Protein AF-A0A4Y2AKP8-F1 (afdb_monomer)

pLDDT: mean 87.07, std 15.32, range [34.84, 97.69]

Solvent-accessible surface area (backbone atoms only — not comparable to full-atom values): 7387 Å² total; per-residue (Å²): 116,66,68,50,50,52,31,52,48,52,48,52,48,32,67,72,71,71,50,83,88,86,68,77,43,74,39,52,48,65,67,60,48,52,50,48,71,43,68,34,89,80,44,61,70,78,54,17,56,47,36,47,49,34,55,74,56,39,63,51,88,38,54,44,51,36,60,59,96,57,36,44,72,49,50,66,74,72,62,66,54,73,72,57,56,74,70,30,56,47,65,82,68,44,43,78,46,76,80,45,60,78,88,64,41,66,70,81,74,76,76,83,78,62,95,78,76,84,82,129

Structure (mmCIF, N/CA/C/O backbone):
data_AF-A0A4Y2AKP8-F1
#
_entry.id   AF-A0A4Y2AKP8-F1
#
loop_
_atom_si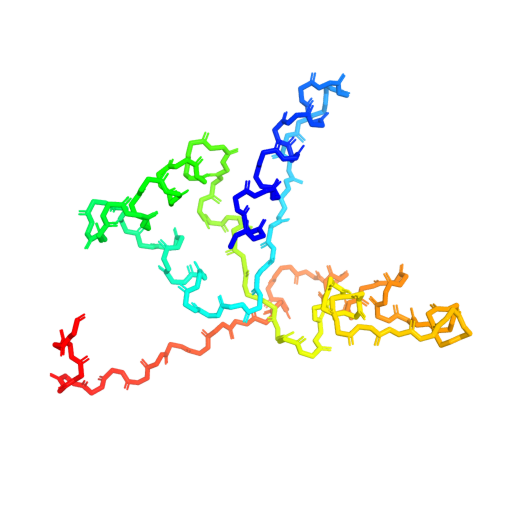te.group_PDB
_atom_site.id
_atom_site.type_symbol
_atom_site.label_atom_id
_atom_site.label_alt_id
_atom_site.label_comp_id
_atom_site.label_asym_id
_atom_site.label_entity_id
_atom_site.label_seq_id
_atom_site.pdbx_PDB_ins_code
_atom_site.Cartn_x
_atom_site.Cartn_y
_atom_site.Cartn_z
_atom_site.occupancy
_atom_site.B_iso_or_equiv
_atom_site.auth_seq_id
_atom_site.auth_comp_id
_atom_site.auth_asym_id
_atom_site.auth_atom_id
_atom_site.pdbx_PDB_model_num
ATOM 1 N N . MET A 1 1 ? -3.211 -6.914 -6.564 1.00 64.56 1 MET A N 1
ATOM 2 C CA . MET A 1 1 ? -4.453 -6.376 -7.174 1.00 64.56 1 MET A CA 1
ATOM 3 C C . MET A 1 1 ? -4.971 -5.157 -6.407 1.00 64.56 1 MET A C 1
ATOM 5 O O . MET A 1 1 ? -5.307 -4.178 -7.059 1.00 64.56 1 MET A O 1
ATOM 9 N N . GLY A 1 2 ? -4.936 -5.165 -5.064 1.00 88.62 2 GLY A N 1
ATOM 10 C CA . GLY A 1 2 ? -5.340 -4.021 -4.227 1.00 88.62 2 GLY A CA 1
ATOM 11 C C . GLY A 1 2 ? -4.614 -2.701 -4.521 1.00 88.62 2 GLY A C 1
ATOM 12 O O . GLY A 1 2 ? -5.276 -1.688 -4.691 1.00 88.62 2 GLY A O 1
ATOM 13 N N . ALA A 1 3 ? -3.288 -2.711 -4.707 1.00 94.88 3 ALA A N 1
ATOM 14 C CA . ALA A 1 3 ? -2.518 -1.481 -4.949 1.00 94.88 3 ALA A CA 1
ATOM 15 C C . ALA A 1 3 ? -3.019 -0.647 -6.151 1.00 94.88 3 ALA A C 1
ATOM 17 O O . ALA A 1 3 ? -3.246 0.556 -6.044 1.00 94.88 3 ALA A O 1
ATOM 18 N N . LEU A 1 4 ? -3.270 -1.294 -7.293 1.00 96.44 4 LEU A N 1
ATOM 19 C CA . LEU A 1 4 ? -3.789 -0.598 -8.473 1.00 96.44 4 LEU A CA 1
ATOM 20 C C . LEU A 1 4 ? -5.194 -0.023 -8.233 1.00 96.44 4 LEU A C 1
ATOM 22 O O . LEU A 1 4 ? -5.496 1.081 -8.684 1.00 96.44 4 LEU A O 1
ATOM 26 N N . LEU A 1 5 ? -6.046 -0.756 -7.509 1.00 95.69 5 LEU A N 1
ATOM 27 C CA . LEU A 1 5 ? -7.377 -0.275 -7.137 1.00 95.69 5 LEU A CA 1
ATOM 28 C C . LEU A 1 5 ? -7.286 0.966 -6.245 1.00 95.69 5 LEU A C 1
ATOM 30 O O . LEU A 1 5 ? -7.996 1.932 -6.511 1.00 95.69 5 LEU A O 1
ATOM 34 N N . SER A 1 6 ? -6.377 0.989 -5.267 1.00 94.25 6 SER A N 1
ATOM 35 C CA . SER A 1 6 ? -6.144 2.165 -4.417 1.00 94.25 6 SER A CA 1
ATOM 36 C C . SER A 1 6 ? -5.708 3.387 -5.229 1.00 94.25 6 SER A C 1
ATOM 38 O O . SER A 1 6 ? -6.238 4.478 -5.022 1.00 94.25 6 SER A O 1
ATOM 40 N N . GLY A 1 7 ? -4.807 3.213 -6.204 1.00 94.94 7 GLY A N 1
ATOM 41 C CA . GLY A 1 7 ? -4.388 4.299 -7.099 1.00 94.94 7 GLY A CA 1
ATOM 42 C C . GLY A 1 7 ? -5.543 4.853 -7.942 1.00 94.94 7 GLY A C 1
ATOM 43 O O . GLY A 1 7 ? -5.731 6.068 -8.026 1.00 94.94 7 GLY A O 1
ATOM 44 N N . ARG A 1 8 ? -6.374 3.972 -8.515 1.00 96.19 8 ARG A N 1
ATOM 45 C CA . ARG A 1 8 ? -7.575 4.368 -9.276 1.00 96.19 8 ARG A CA 1
ATOM 46 C C . ARG A 1 8 ? -8.618 5.059 -8.398 1.00 96.19 8 ARG A C 1
ATOM 48 O O . ARG A 1 8 ? -9.221 6.038 -8.834 1.00 96.19 8 ARG A O 1
ATOM 55 N N . LEU A 1 9 ? -8.827 4.564 -7.177 1.00 94.50 9 LEU A N 1
ATOM 56 C CA . LEU A 1 9 ? -9.754 5.149 -6.211 1.00 94.50 9 LEU A CA 1
ATOM 57 C C . LEU A 1 9 ? -9.316 6.562 -5.827 1.00 94.50 9 LEU A C 1
ATOM 59 O O . LEU A 1 9 ? -10.118 7.485 -5.935 1.00 94.50 9 LEU A O 1
ATOM 63 N N . CYS A 1 10 ? -8.049 6.738 -5.445 1.00 93.88 10 CYS A N 1
ATOM 64 C CA . CYS A 1 10 ? -7.482 8.048 -5.134 1.00 93.88 10 CYS A CA 1
ATOM 65 C C . CYS A 1 10 ? -7.659 9.012 -6.315 1.00 93.88 10 CYS A C 1
ATOM 67 O O . CYS A 1 10 ? -8.202 10.100 -6.144 1.00 93.88 10 CYS A O 1
ATOM 69 N N . ASP A 1 11 ? -7.313 8.591 -7.536 1.00 93.25 11 ASP A N 1
ATOM 70 C CA . ASP A 1 11 ? -7.495 9.424 -8.726 1.00 93.25 11 ASP A CA 1
ATOM 71 C C . ASP A 1 11 ? -8.954 9.844 -8.947 1.00 93.25 11 ASP A C 1
ATOM 73 O O . ASP A 1 11 ? -9.234 11.022 -9.183 1.00 93.25 11 ASP A O 1
ATOM 77 N N . LYS A 1 12 ? -9.894 8.901 -8.824 1.00 94.50 12 LYS A N 1
ATOM 78 C CA . LYS A 1 12 ? -11.322 9.176 -8.996 1.00 94.50 12 LYS A CA 1
ATOM 79 C C . LYS A 1 12 ? -11.847 10.126 -7.921 1.00 94.50 12 LYS A C 1
ATOM 81 O O . LYS A 1 12 ? -12.558 11.077 -8.252 1.00 94.50 12 LYS A O 1
ATOM 86 N N . VAL A 1 13 ? -11.510 9.877 -6.660 1.00 93.31 13 VAL A N 1
ATOM 87 C CA . VAL A 1 13 ? -11.981 10.654 -5.509 1.00 93.31 13 VAL A CA 1
ATOM 88 C C . VAL A 1 13 ? -11.405 12.068 -5.542 1.00 93.31 13 VAL A C 1
ATOM 90 O O . VAL A 1 13 ? -12.180 13.019 -5.466 1.00 93.31 13 VAL A O 1
ATOM 93 N N . SER A 1 14 ? -10.102 12.236 -5.777 1.00 92.06 14 SER A N 1
ATOM 94 C CA . SER A 1 14 ? -9.475 13.563 -5.876 1.00 92.06 14 SER A CA 1
ATOM 95 C C . SER A 1 14 ? -10.036 14.392 -7.028 1.00 92.06 14 SER A C 1
ATOM 97 O O . SER A 1 14 ? -10.322 15.572 -6.847 1.00 92.06 14 SER A O 1
ATOM 99 N N . LYS A 1 15 ? -10.281 13.787 -8.199 1.00 91.50 15 LYS A N 1
ATOM 100 C CA . LYS A 1 15 ? -10.909 14.491 -9.333 1.00 91.50 15 LYS A CA 1
ATOM 101 C C . LYS A 1 15 ? -12.350 14.907 -9.048 1.00 91.50 15 LYS A C 1
ATOM 103 O O . LYS A 1 15 ? -12.773 15.973 -9.481 1.00 91.50 15 LYS A O 1
ATOM 108 N N . THR A 1 16 ? -13.101 14.064 -8.344 1.00 94.75 16 THR A N 1
ATOM 109 C CA . THR A 1 16 ? -14.517 14.319 -8.035 1.00 94.75 16 THR A CA 1
ATOM 110 C C . THR A 1 16 ? -14.652 15.390 -6.952 1.00 94.75 16 THR A C 1
ATOM 112 O O . THR A 1 16 ? -15.439 16.320 -7.103 1.00 94.75 16 THR A O 1
ATOM 115 N N . LEU A 1 17 ? -13.866 15.281 -5.880 1.00 92.44 17 LEU A N 1
ATOM 116 C CA . LEU A 1 17 ? -13.929 16.169 -4.717 1.00 92.44 17 LEU A CA 1
ATOM 117 C C . LEU A 1 17 ? -13.023 17.407 -4.837 1.00 92.44 17 LEU A C 1
ATOM 119 O O . LEU A 1 17 ? -13.082 18.280 -3.979 1.00 92.44 17 LEU A O 1
ATOM 123 N N . LYS A 1 18 ? -12.214 17.503 -5.901 1.00 89.62 18 LYS A N 1
ATOM 124 C CA . LYS A 1 18 ? -11.337 18.642 -6.227 1.00 89.62 18 LYS A CA 1
ATOM 125 C C . LYS A 1 18 ? -10.340 19.026 -5.120 1.00 89.62 18 LYS A C 1
ATOM 127 O O . LYS A 1 18 ? -10.051 20.206 -4.951 1.00 89.62 18 LYS A O 1
ATOM 132 N N . PHE A 1 19 ? -9.796 18.053 -4.387 1.00 86.00 19 PHE A N 1
ATOM 133 C CA . PHE A 1 19 ? -8.700 18.298 -3.440 1.00 86.00 19 PHE A CA 1
ATOM 134 C C . PHE A 1 19 ? -7.353 17.853 -4.012 1.00 86.00 19 PHE A C 1
ATOM 136 O O . PHE A 1 19 ? -7.268 16.922 -4.821 1.00 86.00 19 PHE A O 1
ATOM 143 N N . GLU A 1 20 ? -6.299 18.536 -3.574 1.00 72.38 20 GLU A N 1
ATOM 144 C CA . GLU A 1 20 ? -4.926 18.253 -3.970 1.00 72.38 20 GLU A CA 1
ATOM 145 C C . GLU A 1 20 ? -4.451 16.912 -3.390 1.00 72.38 20 GLU A C 1
ATOM 147 O O . GLU A 1 20 ? -4.685 16.587 -2.224 1.00 72.38 20 GLU A O 1
ATOM 152 N N . LYS A 1 21 ? -3.800 16.099 -4.226 1.00 65.75 21 LYS A N 1
ATOM 153 C CA . LYS A 1 21 ? -3.368 14.740 -3.879 1.00 65.75 21 LYS A CA 1
ATOM 154 C C . LYS A 1 21 ? -2.134 14.763 -2.970 1.00 65.75 21 LYS A C 1
ATOM 156 O O . LYS A 1 21 ? -1.029 14.517 -3.436 1.00 65.75 21 LYS A O 1
ATOM 161 N N . SER A 1 22 ? -2.312 14.957 -1.668 1.00 80.44 22 SER A N 1
ATOM 162 C CA . SER A 1 22 ? -1.327 14.488 -0.683 1.00 80.44 22 SER A CA 1
ATOM 163 C C . SER A 1 22 ? -1.820 13.174 -0.084 1.00 80.44 22 SER A C 1
ATOM 165 O O . SER A 1 22 ? -2.453 13.142 0.969 1.00 80.44 22 SER A O 1
ATOM 167 N N . CYS A 1 23 ? -1.619 12.078 -0.818 1.00 88.56 23 CYS A N 1
ATOM 168 C CA . CYS A 1 23 ? -2.013 10.740 -0.379 1.00 88.56 23 CYS A CA 1
ATOM 169 C C . CYS A 1 23 ? -0.784 9.843 -0.250 1.00 88.56 23 CYS A C 1
ATOM 171 O O . CYS A 1 23 ? 0.053 9.794 -1.151 1.00 88.56 23 CYS A O 1
ATOM 173 N N . PHE A 1 24 ? -0.725 9.099 0.850 1.00 92.88 24 PHE A N 1
ATOM 174 C CA . PHE A 1 24 ? 0.213 8.000 1.046 1.00 92.88 24 PHE A CA 1
ATOM 175 C C . PHE A 1 24 ? -0.509 6.674 0.853 1.00 92.88 24 PHE A C 1
ATOM 177 O O . PHE A 1 24 ? -1.698 6.543 1.154 1.00 92.88 24 PHE A O 1
ATOM 184 N N . PHE A 1 25 ? 0.215 5.689 0.340 1.00 94.31 25 PHE A N 1
ATOM 185 C CA . PHE A 1 25 ? -0.309 4.362 0.055 1.00 94.31 25 PHE A CA 1
ATOM 186 C C . PHE A 1 25 ? 0.495 3.333 0.835 1.00 94.31 25 PHE A C 1
ATOM 188 O O . PHE A 1 25 ? 1.717 3.421 0.891 1.00 94.31 25 PHE A O 1
ATOM 195 N N . HIS A 1 26 ? -0.181 2.342 1.409 1.00 93.81 26 HIS A N 1
ATOM 196 C CA . HIS A 1 26 ? 0.466 1.258 2.142 1.00 93.81 26 HIS A CA 1
ATOM 197 C C . HIS A 1 26 ? 0.078 -0.088 1.535 1.00 93.81 26 HIS A C 1
ATOM 199 O O . HIS A 1 26 ? -1.077 -0.308 1.165 1.00 93.81 26 HIS A O 1
ATOM 205 N N . THR A 1 27 ? 1.056 -0.980 1.417 1.00 93.88 27 THR A N 1
ATOM 206 C CA . THR A 1 27 ? 0.863 -2.378 1.021 1.00 93.88 27 THR A CA 1
ATOM 207 C C . THR A 1 27 ? 1.597 -3.281 2.000 1.00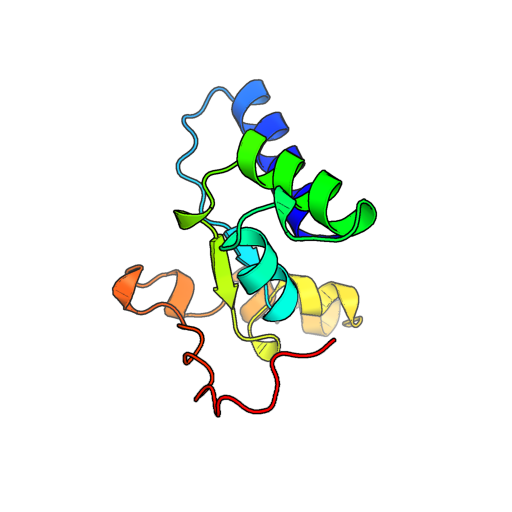 93.88 27 THR A C 1
ATOM 209 O O . THR A 1 27 ? 2.726 -2.995 2.387 1.00 93.88 27 THR A O 1
ATOM 212 N N . ASP A 1 28 ? 0.984 -4.397 2.364 1.00 92.38 28 ASP A N 1
ATOM 213 C CA . ASP A 1 28 ? 1.598 -5.438 3.192 1.00 92.38 28 ASP A CA 1
ATOM 214 C C . ASP A 1 28 ? 2.364 -6.491 2.396 1.00 92.38 28 ASP A C 1
ATOM 216 O O . ASP A 1 28 ? 3.193 -7.230 2.925 1.00 92.38 28 ASP A O 1
ATOM 220 N N . SER A 1 29 ? 2.121 -6.552 1.091 1.00 91.94 29 SER A N 1
ATOM 221 C CA . SER A 1 29 ? 2.928 -7.360 0.194 1.00 91.94 29 SER A CA 1
ATOM 222 C C . SER A 1 29 ? 4.260 -6.669 -0.093 1.00 91.94 29 SER A C 1
ATOM 224 O O . SER A 1 29 ? 4.327 -5.711 -0.870 1.00 91.94 29 SER A O 1
ATOM 226 N N . SER A 1 30 ? 5.336 -7.213 0.476 1.00 91.81 30 SER A N 1
ATOM 227 C CA . SER A 1 30 ? 6.710 -6.804 0.170 1.00 91.81 30 SER A CA 1
ATOM 228 C C . SER A 1 30 ? 7.022 -6.925 -1.325 1.00 91.81 30 SER A C 1
ATOM 230 O O . SER A 1 30 ? 7.655 -6.040 -1.890 1.00 91.81 30 SER A O 1
ATOM 232 N N . ILE A 1 31 ? 6.535 -7.969 -2.001 1.00 92.88 31 ILE A N 1
ATOM 233 C CA . ILE A 1 31 ? 6.716 -8.154 -3.449 1.00 92.88 31 ILE A CA 1
ATOM 234 C C . ILE A 1 31 ? 6.080 -6.996 -4.225 1.00 92.88 31 ILE A C 1
ATOM 236 O O . ILE A 1 31 ? 6.731 -6.398 -5.080 1.00 92.88 31 ILE A O 1
ATOM 240 N N . VAL A 1 32 ? 4.831 -6.635 -3.906 1.00 94.69 32 VAL A N 1
ATOM 241 C CA . VAL A 1 32 ? 4.144 -5.507 -4.560 1.00 9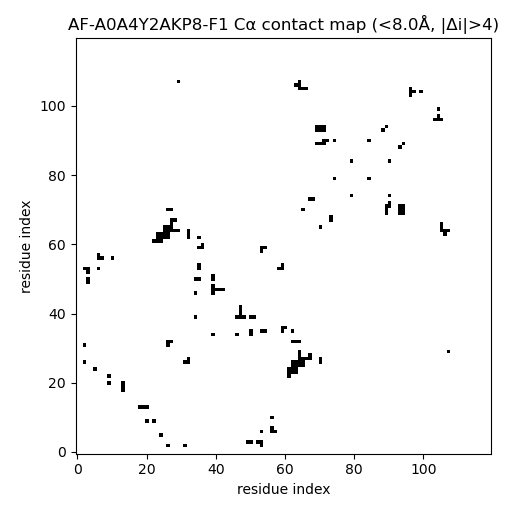4.69 32 VAL A CA 1
ATOM 242 C C . VAL A 1 32 ? 4.863 -4.192 -4.279 1.00 94.69 32 VAL A C 1
ATOM 244 O O . VAL A 1 32 ? 5.039 -3.406 -5.207 1.00 94.69 32 VAL A O 1
ATOM 247 N N . TYR A 1 33 ? 5.318 -3.969 -3.043 1.00 95.06 33 TYR A N 1
ATOM 248 C CA . TYR A 1 33 ? 6.128 -2.799 -2.708 1.00 95.06 33 TYR A CA 1
ATOM 249 C C . TYR A 1 33 ? 7.369 -2.704 -3.609 1.00 95.06 33 TYR A C 1
ATOM 251 O O . TYR A 1 33 ? 7.567 -1.686 -4.268 1.00 95.06 33 TYR A O 1
ATOM 259 N N . HIS A 1 34 ? 8.161 -3.775 -3.723 1.00 93.88 34 HIS A N 1
ATOM 260 C CA . HIS A 1 34 ? 9.368 -3.772 -4.558 1.00 93.88 34 HIS A CA 1
ATOM 261 C C . HIS A 1 34 ? 9.063 -3.622 -6.051 1.00 93.88 34 HIS A C 1
ATOM 263 O O . HIS A 1 34 ? 9.817 -2.958 -6.758 1.00 93.88 34 HIS A O 1
ATOM 269 N N . TRP A 1 35 ? 7.956 -4.185 -6.543 1.00 95.69 35 TRP A N 1
ATOM 270 C CA . TRP A 1 35 ? 7.515 -3.942 -7.917 1.00 95.69 35 TRP A CA 1
ATOM 271 C C . TRP A 1 35 ? 7.214 -2.466 -8.172 1.00 95.69 35 TRP A C 1
ATOM 273 O O . TRP A 1 35 ? 7.580 -1.958 -9.225 1.00 95.69 35 TRP A O 1
ATOM 283 N N . ILE A 1 36 ? 6.582 -1.777 -7.218 1.00 96.44 36 ILE A N 1
ATOM 284 C CA . ILE A 1 36 ? 6.254 -0.350 -7.339 1.00 96.44 36 ILE A CA 1
ATOM 285 C C . ILE A 1 36 ? 7.505 0.527 -7.241 1.00 96.44 36 ILE A C 1
ATOM 287 O O . ILE A 1 36 ? 7.591 1.514 -7.965 1.00 96.44 36 ILE A O 1
ATOM 291 N N . GLN A 1 37 ? 8.479 0.170 -6.401 1.00 94.81 37 GLN A N 1
ATOM 292 C CA . GLN A 1 37 ? 9.761 0.886 -6.323 1.00 94.81 37 GLN A CA 1
ATOM 293 C C . GLN A 1 37 ? 10.678 0.618 -7.532 1.00 94.81 37 GLN A C 1
ATOM 295 O O . GLN A 1 37 ? 11.639 1.351 -7.755 1.00 94.81 37 GLN A O 1
ATOM 300 N N . GLY A 1 38 ? 10.421 -0.450 -8.292 1.00 92.62 38 GLY A N 1
ATOM 301 C CA . GLY A 1 38 ? 11.193 -0.830 -9.471 1.00 92.62 38 GLY A CA 1
ATOM 302 C C . GLY A 1 38 ? 10.694 -0.202 -10.774 1.00 92.62 38 GLY A C 1
ATOM 303 O O . GLY A 1 38 ? 9.629 0.402 -10.843 1.00 92.62 38 GLY A O 1
ATOM 304 N N . GLU A 1 39 ? 11.468 -0.406 -11.840 1.00 93.75 39 GLU A N 1
ATOM 305 C CA . GLU A 1 39 ? 11.131 0.048 -13.193 1.00 93.75 39 GLU A CA 1
ATOM 306 C C . GLU A 1 39 ? 10.176 -0.948 -13.890 1.00 93.75 39 GLU A C 1
ATOM 308 O O . GLU A 1 39 ? 10.579 -2.098 -14.120 1.00 93.75 39 GLU A O 1
ATOM 313 N N . PRO A 1 40 ? 8.941 -0.546 -14.270 1.00 92.12 40 PRO A N 1
ATOM 314 C CA . PRO A 1 40 ? 7.961 -1.429 -14.896 1.00 92.12 40 PRO A CA 1
ATOM 315 C C . PRO A 1 40 ? 8.485 -2.208 -16.106 1.00 92.12 40 PRO A C 1
ATOM 317 O O . PRO A 1 40 ? 8.079 -3.356 -16.313 1.00 92.12 40 PRO A O 1
ATOM 320 N N . ALA A 1 41 ? 9.382 -1.618 -16.904 1.00 93.19 41 ALA A N 1
ATOM 321 C CA . ALA A 1 41 ? 9.928 -2.252 -18.107 1.00 93.19 41 ALA A CA 1
ATOM 322 C C . ALA A 1 41 ? 10.662 -3.581 -17.843 1.00 93.19 41 ALA A C 1
ATOM 324 O O . ALA A 1 41 ? 10.769 -4.395 -18.760 1.00 93.19 41 ALA A O 1
ATOM 325 N N . ARG A 1 42 ? 11.121 -3.821 -16.608 1.00 93.50 42 ARG A N 1
ATOM 326 C CA . ARG A 1 42 ? 11.852 -5.035 -16.206 1.00 93.50 42 ARG A CA 1
ATOM 327 C C . ARG A 1 42 ? 10.951 -6.238 -15.925 1.00 93.50 42 ARG A C 1
ATOM 329 O O . ARG A 1 42 ? 11.457 -7.348 -15.787 1.00 93.50 42 ARG A O 1
ATOM 336 N N . PHE A 1 43 ? 9.638 -6.045 -15.805 1.00 93.50 43 PHE A N 1
ATOM 337 C CA . PHE A 1 43 ? 8.720 -7.113 -15.410 1.00 93.50 43 PHE A CA 1
ATOM 338 C C . PHE A 1 43 ? 7.985 -7.745 -16.597 1.00 93.50 43 PHE A C 1
ATOM 340 O O . PHE A 1 43 ? 7.780 -7.131 -17.646 1.00 93.50 43 PHE A O 1
ATOM 347 N N . LYS A 1 44 ? 7.492 -8.975 -16.394 1.00 95.12 44 LYS A N 1
ATOM 348 C CA . LYS A 1 44 ? 6.591 -9.654 -17.339 1.00 95.12 44 LYS A CA 1
ATOM 349 C C . LYS A 1 44 ? 5.335 -8.799 -17.601 1.00 95.12 44 LYS A C 1
ATOM 351 O O . LYS A 1 44 ? 4.892 -8.093 -16.686 1.00 95.12 44 LYS A O 1
ATOM 356 N N . PRO A 1 45 ? 4.701 -8.899 -18.789 1.00 96.56 45 PRO A N 1
ATOM 357 C CA . PRO A 1 45 ? 3.621 -7.999 -19.218 1.00 96.56 45 PRO A CA 1
ATOM 358 C C . PRO A 1 45 ? 2.509 -7.770 -18.185 1.00 96.56 45 PRO A C 1
ATOM 360 O O . PRO A 1 45 ? 2.061 -6.644 -17.986 1.00 96.56 45 PRO A O 1
ATOM 363 N N . PHE A 1 46 ? 2.101 -8.818 -17.462 1.00 94.31 46 PHE A N 1
ATOM 364 C CA . PHE A 1 46 ? 1.073 -8.723 -16.423 1.00 94.31 46 PHE A CA 1
ATOM 365 C C . PHE A 1 46 ? 1.431 -7.740 -15.295 1.00 94.31 46 PHE A C 1
ATOM 367 O O . PHE A 1 46 ? 0.575 -6.961 -14.863 1.00 94.31 46 PHE A O 1
ATOM 374 N N . VAL A 1 47 ? 2.671 -7.789 -14.804 1.00 95.62 47 VAL A N 1
ATOM 375 C CA . VAL A 1 47 ? 3.158 -6.924 -13.721 1.00 95.62 47 VAL A CA 1
ATOM 376 C C . VAL A 1 47 ? 3.509 -5.553 -14.287 1.00 95.62 47 VAL A C 1
ATOM 378 O O . VAL A 1 47 ? 3.019 -4.555 -13.765 1.00 95.62 47 VAL A O 1
ATOM 381 N N . LYS A 1 48 ? 4.239 -5.507 -15.411 1.00 96.50 48 LYS A N 1
ATOM 382 C CA . LYS A 1 48 ? 4.606 -4.271 -16.121 1.00 96.50 48 LYS A CA 1
ATOM 383 C C . LYS A 1 48 ? 3.409 -3.350 -16.336 1.00 96.50 48 LYS A C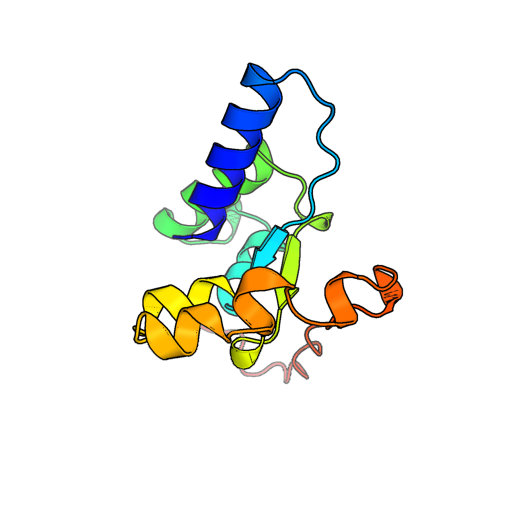 1
ATOM 385 O O . LYS A 1 48 ? 3.460 -2.187 -15.952 1.00 96.50 48 LYS A O 1
ATOM 390 N N . ASN A 1 49 ? 2.315 -3.874 -16.890 1.00 97.31 49 ASN A N 1
ATOM 391 C CA . ASN A 1 49 ? 1.130 -3.069 -17.194 1.00 97.31 49 ASN A CA 1
ATOM 392 C C . ASN A 1 49 ? 0.484 -2.480 -15.930 1.00 97.31 49 ASN A C 1
ATOM 394 O O . ASN A 1 49 ? 0.008 -1.349 -15.946 1.00 97.31 49 ASN A O 1
ATOM 398 N N . ARG A 1 50 ? 0.488 -3.225 -14.817 1.00 96.94 50 ARG A N 1
ATOM 399 C CA . ARG A 1 50 ? -0.097 -2.769 -13.547 1.00 96.94 50 ARG A CA 1
ATOM 400 C C . ARG A 1 50 ? 0.783 -1.746 -12.847 1.00 96.94 50 ARG A C 1
ATOM 402 O O . ARG A 1 50 ? 0.267 -0.735 -12.388 1.00 96.94 50 ARG A O 1
ATOM 409 N N . VAL A 1 51 ? 2.088 -2.003 -12.775 1.00 97.00 51 VAL A N 1
ATOM 410 C CA . VAL A 1 51 ? 3.053 -1.069 -12.180 1.00 97.00 51 VAL A CA 1
ATOM 411 C C . VAL A 1 51 ? 3.091 0.226 -12.989 1.00 97.00 51 VAL A C 1
ATOM 413 O O . VAL A 1 51 ? 2.990 1.297 -12.403 1.00 97.00 51 VAL A O 1
ATOM 416 N N . GLY A 1 52 ? 3.113 0.143 -14.323 1.00 97.44 52 GLY A N 1
ATOM 417 C CA . GLY A 1 52 ? 3.067 1.323 -15.189 1.00 97.44 52 GLY A CA 1
ATOM 418 C C . GLY A 1 52 ? 1.804 2.164 -14.986 1.00 97.44 52 GLY A C 1
ATOM 419 O O . GLY A 1 52 ? 1.869 3.391 -14.964 1.00 97.44 52 GLY A O 1
ATOM 420 N N . GLU A 1 53 ? 0.648 1.533 -14.764 1.00 97.69 53 GLU A N 1
ATOM 421 C CA . GLU A 1 53 ? -0.566 2.280 -14.431 1.00 97.69 53 GLU A CA 1
ATOM 422 C C . GLU A 1 53 ? -0.504 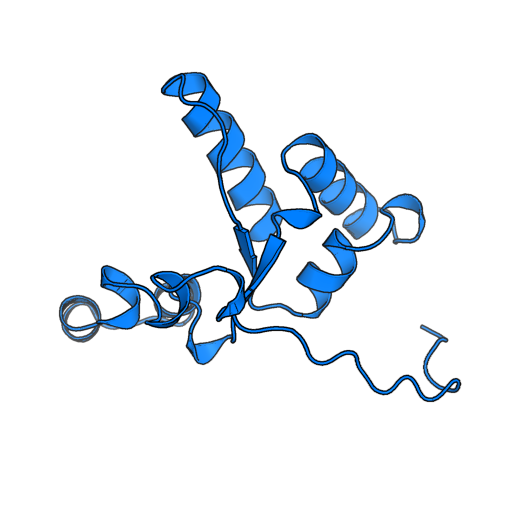2.909 -13.030 1.00 97.69 53 GLU A C 1
ATOM 424 O O . GLU A 1 53 ? -0.916 4.058 -12.874 1.00 97.69 53 GLU A O 1
ATOM 429 N N . ILE A 1 54 ? 0.046 2.213 -12.027 1.00 97.00 54 ILE A N 1
ATOM 430 C CA . ILE A 1 54 ? 0.267 2.776 -10.683 1.00 97.00 54 ILE A CA 1
ATOM 431 C C . ILE A 1 54 ? 1.169 4.012 -10.764 1.00 97.00 54 ILE A C 1
ATOM 433 O O . ILE A 1 54 ? 0.810 5.046 -10.206 1.00 97.00 54 ILE A O 1
ATOM 437 N N . HIS A 1 55 ? 2.280 3.936 -11.500 1.00 96.50 55 HIS A N 1
ATOM 438 C CA . HIS A 1 55 ? 3.215 5.053 -11.706 1.00 96.50 55 HIS A CA 1
ATOM 439 C C . HIS A 1 55 ? 2.566 6.249 -12.411 1.00 96.50 55 HIS A C 1
ATOM 441 O O . HIS A 1 55 ? 2.905 7.392 -12.133 1.00 96.50 55 HIS A O 1
ATOM 447 N N . ARG A 1 56 ? 1.596 6.010 -13.302 1.00 96.12 56 ARG A N 1
ATOM 448 C CA . ARG A 1 56 ? 0.832 7.083 -13.959 1.00 96.12 56 ARG A CA 1
ATOM 449 C C . ARG A 1 56 ? -0.186 7.744 -13.024 1.00 96.12 56 ARG A C 1
ATOM 451 O O . ARG A 1 56 ? -0.529 8.908 -13.215 1.00 96.12 56 ARG A O 1
ATOM 458 N N . LEU A 1 57 ? -0.740 6.992 -12.074 1.00 94.56 57 LEU A N 1
ATOM 459 C CA . LEU A 1 57 ? -1.803 7.462 -11.177 1.00 94.56 57 LEU A CA 1
ATOM 460 C C . LEU A 1 57 ? -1.270 8.066 -9.871 1.00 94.56 57 LEU A C 1
ATOM 462 O O . LEU A 1 57 ? -1.967 8.879 -9.255 1.00 94.56 57 LEU A O 1
ATOM 466 N N . THR A 1 58 ? -0.081 7.641 -9.441 1.00 93.88 58 THR A N 1
ATOM 467 C CA . THR A 1 58 ? 0.506 7.908 -8.122 1.00 93.88 58 THR A CA 1
ATOM 468 C C . THR A 1 58 ? 2.030 7.995 -8.202 1.00 93.88 58 THR A C 1
ATOM 470 O O . THR A 1 58 ? 2.641 7.394 -9.082 1.00 93.88 58 THR A O 1
ATOM 473 N N . GLU A 1 59 ? 2.651 8.682 -7.246 1.00 93.38 59 GLU A N 1
ATOM 474 C CA . GLU A 1 59 ? 4.109 8.734 -7.123 1.00 93.38 59 GLU A CA 1
ATOM 475 C C . GLU A 1 59 ? 4.648 7.476 -6.420 1.00 93.38 59 GLU A C 1
ATOM 477 O O . GLU A 1 59 ? 4.207 7.179 -5.306 1.00 93.38 59 GLU A O 1
ATOM 482 N N . PRO A 1 60 ? 5.637 6.757 -6.989 1.00 94.00 60 PRO A N 1
ATOM 483 C CA . PRO A 1 60 ? 6.232 5.577 -6.351 1.00 94.00 60 PRO A CA 1
ATOM 484 C C . PRO A 1 60 ? 6.766 5.841 -4.936 1.00 94.00 60 PRO A C 1
ATOM 486 O O . PRO A 1 60 ? 6.620 5.000 -4.054 1.00 94.00 60 PRO A O 1
ATOM 489 N N . LEU A 1 61 ? 7.308 7.037 -4.685 1.00 92.62 61 LEU A N 1
ATOM 490 C CA . LEU A 1 61 ? 7.841 7.441 -3.377 1.00 92.62 61 LEU A CA 1
ATOM 491 C C . LEU A 1 61 ? 6.764 7.593 -2.290 1.00 92.62 61 LEU A C 1
ATOM 493 O O . LEU A 1 61 ? 7.086 7.594 -1.107 1.00 92.62 61 LEU A O 1
ATOM 497 N N . LYS A 1 62 ? 5.487 7.706 -2.671 1.00 93.38 62 LYS A N 1
ATOM 498 C CA . LYS A 1 62 ? 4.353 7.763 -1.734 1.00 93.38 62 LYS A CA 1
ATOM 499 C C . LYS A 1 62 ? 3.853 6.375 -1.322 1.00 93.38 62 LYS A C 1
ATOM 501 O O . LYS A 1 62 ? 2.953 6.282 -0.485 1.00 93.38 62 LYS A O 1
ATOM 506 N N . TRP A 1 63 ? 4.410 5.308 -1.899 1.00 94.81 63 TRP A N 1
ATOM 507 C CA . TRP A 1 63 ? 4.108 3.931 -1.525 1.00 94.81 63 TRP A CA 1
ATOM 508 C C . TRP A 1 63 ? 5.040 3.443 -0.426 1.00 94.81 63 TRP A C 1
ATOM 510 O O . TRP A 1 63 ? 6.257 3.442 -0.578 1.00 94.81 63 TRP A O 1
ATOM 520 N N . ASN A 1 64 ? 4.442 2.954 0.650 1.00 94.12 64 ASN A N 1
ATOM 521 C CA . ASN A 1 64 ? 5.101 2.444 1.838 1.00 94.12 64 ASN A CA 1
ATOM 522 C C . ASN A 1 64 ? 4.690 0.995 2.093 1.00 94.12 64 ASN A C 1
ATOM 524 O O . ASN A 1 64 ? 3.683 0.499 1.578 1.00 94.12 64 ASN A O 1
ATOM 528 N N . HIS A 1 65 ? 5.472 0.315 2.920 1.00 92.88 65 HIS A N 1
ATOM 529 C CA . HIS A 1 65 ? 5.108 -0.997 3.425 1.00 92.88 65 HIS A CA 1
ATOM 530 C C . HIS A 1 65 ? 4.393 -0.875 4.769 1.00 92.88 65 HIS A C 1
ATOM 532 O O . HIS A 1 65 ? 4.758 -0.040 5.595 1.00 92.88 65 HIS A O 1
ATOM 538 N N . CYS A 1 66 ? 3.400 -1.724 5.012 1.00 92.00 66 CYS A N 1
ATOM 539 C CA . CYS A 1 66 ? 2.865 -1.956 6.351 1.00 92.00 66 CYS A CA 1
ATOM 540 C C . CYS A 1 66 ? 3.042 -3.434 6.726 1.00 92.00 66 CYS A C 1
ATOM 542 O O . CYS A 1 66 ? 2.883 -4.301 5.876 1.00 92.00 66 CYS A O 1
ATOM 544 N N . PRO A 1 67 ? 3.372 -3.781 7.976 1.00 90.19 67 PRO A N 1
ATOM 545 C CA . PRO A 1 67 ? 3.365 -5.175 8.399 1.00 90.19 67 PRO A CA 1
ATOM 546 C C . PRO A 1 67 ? 1.976 -5.788 8.191 1.00 90.19 67 PRO A C 1
ATOM 548 O O . PRO A 1 67 ? 0.976 -5.178 8.554 1.00 90.19 67 PRO A O 1
ATOM 551 N N . GLY A 1 68 ? 1.889 -7.008 7.654 1.00 86.44 68 GLY A N 1
ATOM 552 C CA . GLY A 1 68 ? 0.588 -7.608 7.313 1.00 86.44 68 GLY A CA 1
ATOM 553 C C . GLY A 1 68 ? -0.378 -7.763 8.492 1.00 86.44 68 GLY A C 1
ATOM 554 O O . GLY A 1 68 ? -1.584 -7.644 8.321 1.00 86.44 68 GLY A O 1
ATOM 555 N N . ARG A 1 69 ? 0.128 -7.941 9.721 1.00 86.69 69 ARG A N 1
ATOM 556 C CA . ARG A 1 69 ? -0.715 -7.956 10.936 1.00 86.69 69 ARG A CA 1
ATOM 557 C C . ARG A 1 69 ? -1.284 -6.584 11.307 1.00 86.69 69 ARG A C 1
ATOM 559 O O . ARG A 1 69 ? -2.214 -6.514 12.098 1.00 86.69 69 ARG A O 1
ATOM 566 N N . GLU A 1 70 ? -0.716 -5.521 10.756 1.00 89.88 70 GLU A N 1
ATOM 567 C CA . GLU A 1 70 ? -1.097 -4.126 10.976 1.00 89.88 70 GLU A CA 1
ATOM 568 C C . GLU A 1 70 ? -1.821 -3.526 9.759 1.00 89.88 70 GLU A C 1
ATOM 570 O O . GLU A 1 70 ? -2.125 -2.334 9.736 1.00 89.88 70 GLU A O 1
ATOM 575 N N . ASN A 1 71 ? -2.114 -4.337 8.737 1.00 91.12 71 ASN A N 1
ATOM 576 C CA . ASN A 1 71 ? -2.917 -3.924 7.598 1.00 91.12 71 ASN A CA 1
ATOM 577 C C . ASN A 1 71 ? -4.411 -4.045 7.933 1.00 91.12 71 ASN A C 1
ATOM 579 O O . ASN A 1 71 ? -4.976 -5.137 7.944 1.00 91.12 71 ASN A O 1
ATOM 583 N N . SER A 1 72 ? -5.080 -2.915 8.158 1.00 89.69 72 SER A N 1
ATOM 584 C CA . SER A 1 72 ? -6.515 -2.890 8.466 1.00 89.69 72 SER A CA 1
ATOM 585 C C . SER A 1 72 ? -7.373 -3.515 7.356 1.00 89.69 72 SER A C 1
ATOM 587 O O . SER A 1 72 ? -8.396 -4.127 7.653 1.00 89.69 72 SER A O 1
ATOM 589 N N . ALA A 1 73 ? -6.959 -3.428 6.084 1.00 87.62 73 ALA A N 1
ATOM 590 C CA . ALA A 1 73 ? -7.697 -4.038 4.973 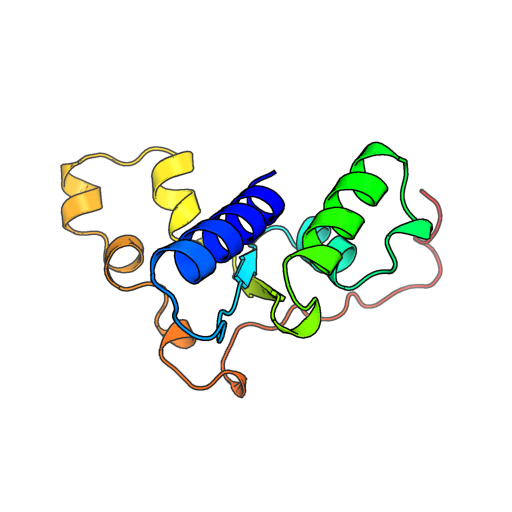1.00 87.62 73 ALA A CA 1
ATOM 591 C C . ALA A 1 73 ? -7.736 -5.574 5.063 1.00 87.62 73 ALA A C 1
ATOM 593 O O . ALA A 1 73 ? -8.686 -6.201 4.588 1.00 87.62 73 ALA A O 1
ATOM 594 N N . ASP A 1 74 ? -6.736 -6.170 5.716 1.00 88.56 74 ASP A N 1
ATOM 595 C CA . ASP A 1 74 ? -6.624 -7.614 5.897 1.00 88.56 74 ASP A CA 1
ATOM 596 C C . ASP A 1 74 ? -7.635 -8.163 6.913 1.00 88.56 74 ASP A C 1
ATOM 598 O O . ASP A 1 74 ? -8.042 -9.321 6.831 1.00 88.56 74 ASP A O 1
ATOM 602 N N . ILE A 1 75 ? -8.105 -7.321 7.839 1.00 89.31 75 ILE A N 1
ATOM 603 C CA . ILE A 1 75 ? -9.125 -7.690 8.830 1.00 89.31 75 ILE A CA 1
ATOM 604 C C . ILE A 1 75 ? -10.420 -8.112 8.133 1.00 89.31 75 ILE A C 1
ATOM 606 O O . ILE A 1 75 ? -11.008 -9.137 8.474 1.00 89.31 75 ILE A O 1
ATOM 610 N N . LEU A 1 76 ? -10.861 -7.339 7.137 1.00 85.56 76 LEU A N 1
ATOM 611 C CA . LEU A 1 76 ? -12.057 -7.692 6.376 1.00 85.56 76 LEU A CA 1
ATOM 612 C C . LEU A 1 76 ? -11.800 -8.838 5.398 1.00 85.56 76 LEU A C 1
ATOM 614 O O . LEU A 1 76 ? -12.682 -9.674 5.219 1.00 85.56 76 LEU A O 1
ATOM 618 N N . SER A 1 77 ? -10.620 -8.894 4.770 1.00 86.38 77 SER A N 1
ATOM 619 C CA . SER A 1 77 ? -10.318 -9.922 3.764 1.00 86.38 77 SER A CA 1
ATOM 620 C C . SER A 1 77 ? -10.215 -11.331 4.364 1.00 86.38 77 SER A C 1
ATOM 622 O O . SER A 1 77 ? -10.599 -12.298 3.707 1.00 86.38 77 SER A O 1
ATOM 624 N N . ARG A 1 78 ? -9.749 -11.455 5.616 1.00 85.50 78 ARG A N 1
ATOM 625 C CA . ARG A 1 78 ? -9.638 -12.730 6.351 1.00 85.50 78 ARG A CA 1
ATOM 626 C C . ARG A 1 78 ? -10.944 -13.190 6.995 1.00 85.50 78 ARG A C 1
ATOM 628 O O . ARG A 1 78 ? -11.052 -14.354 7.371 1.00 85.50 78 ARG A O 1
ATOM 635 N N . GLY A 1 79 ? -11.921 -12.293 7.096 1.00 87.94 79 GLY A N 1
ATOM 636 C CA . GLY A 1 79 ? -13.172 -12.525 7.803 1.00 87.94 79 GLY A CA 1
ATOM 637 C C . GLY A 1 79 ? -13.049 -12.218 9.295 1.00 87.94 79 GLY A C 1
ATOM 638 O O . GLY A 1 79 ? -12.161 -12.705 9.989 1.00 87.94 79 GLY A O 1
ATOM 639 N N . ILE A 1 80 ? -13.981 -11.406 9.788 1.00 92.19 80 ILE A N 1
ATOM 640 C CA . ILE A 1 80 ? -14.119 -11.026 11.194 1.00 92.19 80 ILE A CA 1
ATOM 641 C C . ILE A 1 80 ? -15.609 -10.963 11.527 1.00 92.19 80 ILE A C 1
ATOM 643 O O . ILE A 1 80 ? -16.425 -10.594 10.674 1.00 92.19 80 ILE A O 1
ATOM 647 N N . SER A 1 81 ? -15.999 -11.322 12.751 1.00 94.19 81 SER A N 1
ATOM 648 C CA . SER A 1 81 ? -17.396 -11.159 13.152 1.00 94.19 81 SER A CA 1
ATOM 649 C C . SER A 1 81 ? -17.749 -9.680 13.335 1.00 94.19 81 SER A C 1
ATOM 651 O O . SER A 1 81 ? -16.914 -8.857 13.705 1.00 94.19 81 SER A O 1
ATOM 653 N N . VAL A 1 82 ? -19.025 -9.325 13.155 1.00 92.94 82 VAL A N 1
ATOM 654 C CA . VAL A 1 82 ? -19.504 -7.945 13.382 1.00 92.94 82 VAL A CA 1
ATOM 655 C C . VAL A 1 82 ? -19.231 -7.480 14.820 1.00 92.94 82 VAL A C 1
ATOM 657 O O . VAL A 1 82 ? -18.944 -6.306 15.046 1.00 92.94 82 VAL A O 1
ATOM 660 N N . LYS A 1 83 ? -19.292 -8.399 15.795 1.00 95.06 83 LYS A N 1
ATOM 661 C CA . LYS A 1 83 ? -19.024 -8.094 17.208 1.00 95.06 83 LYS A CA 1
ATOM 662 C C . LYS A 1 83 ? -17.562 -7.706 17.428 1.00 95.06 83 LYS A C 1
ATOM 664 O O . LYS A 1 83 ? -17.312 -6.688 18.061 1.00 95.06 83 LYS A O 1
ATOM 669 N N . GLU A 1 84 ? -16.628 -8.472 16.873 1.00 93.88 84 GLU A N 1
ATOM 670 C CA . GLU A 1 84 ? -15.190 -8.190 16.980 1.00 93.88 84 GLU A CA 1
ATOM 671 C C . GLU A 1 84 ? -14.791 -6.961 16.160 1.00 93.88 84 GLU A C 1
ATOM 673 O O . GLU A 1 84 ? -13.995 -6.145 16.622 1.00 93.88 84 GLU A O 1
ATOM 678 N N . LEU A 1 85 ? -15.382 -6.781 14.972 1.00 93.75 85 LEU A N 1
ATOM 679 C CA . LEU A 1 85 ? -15.149 -5.608 14.131 1.00 93.75 85 LEU A CA 1
ATOM 680 C C . LEU A 1 85 ? -15.558 -4.321 14.852 1.00 93.75 85 LEU A C 1
ATOM 682 O O . LEU A 1 85 ? -14.850 -3.317 14.779 1.00 93.75 85 LEU A O 1
ATOM 686 N N . LYS A 1 86 ? -16.672 -4.346 15.595 1.00 94.44 86 LYS A N 1
ATOM 687 C CA . LYS A 1 86 ? -17.129 -3.197 16.389 1.00 94.44 86 LYS A CA 1
ATOM 688 C C . LYS A 1 86 ? -16.092 -2.759 17.430 1.00 94.44 86 LYS A C 1
ATOM 690 O O . LYS A 1 86 ? -15.990 -1.568 17.691 1.00 94.44 86 LYS A O 1
ATOM 695 N N . SER A 1 87 ? -15.328 -3.693 17.991 1.00 95.12 87 SER A N 1
ATOM 696 C CA . SER A 1 87 ? -14.254 -3.429 18.959 1.00 95.12 87 SER A CA 1
ATOM 697 C C . SER A 1 87 ? -12.851 -3.403 18.337 1.00 95.12 87 SER A C 1
ATOM 699 O O . SER A 1 87 ? -11.860 -3.448 19.061 1.00 95.12 87 SER A O 1
ATOM 701 N N . SER A 1 88 ? -12.731 -3.402 17.006 1.00 93.56 88 SER A N 1
ATOM 702 C CA . SER A 1 88 ? -11.433 -3.494 16.338 1.00 93.56 88 SER A CA 1
ATOM 703 C C . SER A 1 88 ? -10.748 -2.132 16.268 1.00 93.56 88 SER A C 1
ATOM 705 O O . SER A 1 88 ? -10.991 -1.345 15.353 1.00 93.56 88 SER A O 1
ATOM 707 N N . GLU A 1 89 ? -9.836 -1.883 17.207 1.00 92.94 89 GLU A N 1
ATOM 708 C CA . GLU A 1 89 ? -8.991 -0.686 17.194 1.00 92.94 89 GLU A CA 1
ATOM 709 C C . GLU A 1 89 ? -8.256 -0.554 15.854 1.00 92.94 89 GLU A C 1
ATOM 711 O O . GLU A 1 89 ? -8.353 0.464 15.181 1.00 92.94 89 GLU A O 1
ATOM 716 N N . LEU A 1 90 ? -7.606 -1.619 15.377 1.00 92.38 90 LEU A N 1
ATOM 717 C CA . LEU A 1 90 ? -6.851 -1.564 14.123 1.00 92.38 90 LEU A CA 1
ATOM 718 C C . LEU A 1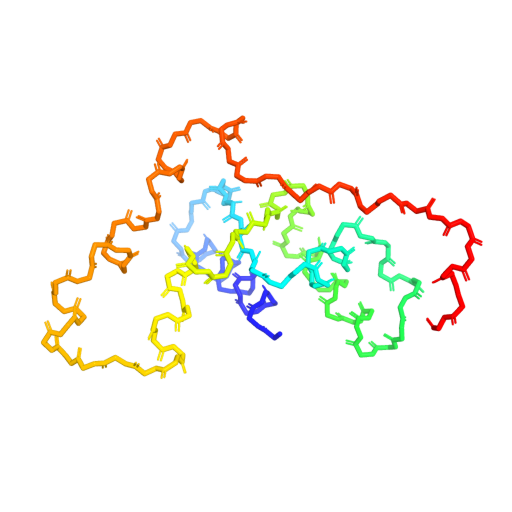 90 ? -7.720 -1.174 12.909 1.00 92.38 90 LEU A C 1
ATOM 720 O O . LEU A 1 90 ? -7.233 -0.482 12.015 1.00 92.38 90 LEU A O 1
ATOM 724 N N . TRP A 1 91 ? -8.996 -1.573 12.866 1.00 92.25 91 TRP A N 1
ATOM 725 C CA . TRP A 1 91 ? -9.913 -1.199 11.784 1.00 92.25 91 TRP A CA 1
ATOM 726 C C . TRP A 1 91 ? -10.318 0.277 11.846 1.00 92.25 91 TRP A C 1
ATOM 728 O O . TRP A 1 91 ? -10.211 0.994 10.852 1.00 92.25 91 TRP A O 1
ATOM 738 N N . TRP A 1 92 ? -10.771 0.738 13.013 1.00 92.56 92 TRP A N 1
ATOM 739 C CA . TRP A 1 92 ? -11.320 2.088 13.175 1.00 92.56 92 TRP A CA 1
ATOM 740 C C . TRP A 1 92 ? -10.253 3.170 13.267 1.00 92.56 92 TRP A C 1
ATOM 742 O O . TRP A 1 92 ? -10.485 4.324 12.904 1.00 92.56 92 TRP A O 1
ATOM 752 N N . HIS A 1 93 ? -9.084 2.805 13.776 1.00 91.62 93 HIS A N 1
ATOM 753 C CA . HIS A 1 93 ? -8.059 3.745 14.193 1.00 91.62 93 HIS A CA 1
ATOM 754 C C . HIS A 1 93 ? -6.766 3.637 13.391 1.00 91.62 93 HIS A C 1
ATOM 756 O O . HIS A 1 93 ? -5.964 4.578 13.442 1.00 91.62 93 HIS A O 1
ATOM 762 N N . GLY A 1 94 ? -6.600 2.549 12.636 1.00 91.81 94 GLY A N 1
ATOM 763 C CA . GLY A 1 94 ? -5.345 2.205 11.987 1.00 91.81 94 GLY A CA 1
ATOM 764 C C . GLY A 1 94 ? -4.263 1.824 13.002 1.00 91.81 94 GLY A C 1
ATOM 765 O O . GLY A 1 94 ? -4.474 1.886 14.218 1.00 91.81 94 GLY A O 1
ATOM 766 N N . PRO A 1 95 ? -3.081 1.419 12.522 1.00 92.69 95 PRO A N 1
ATOM 767 C CA . PRO A 1 95 ? -1.970 1.121 13.405 1.00 92.69 95 PRO A CA 1
ATOM 768 C C . PRO A 1 95 ? -1.401 2.410 14.031 1.00 92.69 95 PRO A C 1
ATOM 770 O O . PRO A 1 95 ? -1.362 3.452 13.366 1.00 92.69 95 PRO A O 1
ATOM 773 N N . PRO A 1 96 ? -0.915 2.374 15.288 1.00 92.31 96 PRO A N 1
ATOM 774 C CA . PRO A 1 96 ? -0.468 3.576 15.998 1.00 92.31 96 PRO A CA 1
ATOM 775 C C . PRO A 1 96 ? 0.626 4.374 15.279 1.00 92.31 96 PRO A C 1
ATOM 777 O O . PRO A 1 96 ? 0.640 5.602 15.357 1.00 92.31 96 PRO A O 1
ATOM 780 N N . TRP A 1 97 ? 1.526 3.698 14.559 1.00 92.94 97 TRP A N 1
ATOM 781 C CA . TRP A 1 97 ? 2.621 4.340 13.828 1.00 92.94 97 TRP A CA 1
ATOM 782 C C . TRP A 1 97 ? 2.138 5.223 12.674 1.00 92.94 97 TRP A C 1
ATOM 784 O O . TRP A 1 97 ? 2.817 6.188 12.340 1.00 92.94 97 TRP A O 1
ATOM 794 N N . LEU A 1 98 ? 0.959 4.960 12.099 1.00 91.88 98 LEU A N 1
ATOM 795 C CA . LEU A 1 98 ? 0.443 5.732 10.962 1.00 91.88 98 LEU A CA 1
ATOM 796 C C . LEU A 1 98 ? 0.090 7.172 11.359 1.00 91.88 98 LEU A C 1
ATOM 798 O O . LEU A 1 98 ? 0.089 8.071 10.526 1.00 91.88 98 LEU A O 1
ATOM 802 N N . ARG A 1 99 ? -0.189 7.393 12.648 1.00 89.38 99 ARG A N 1
ATOM 803 C CA . ARG A 1 99 ? -0.480 8.715 13.227 1.00 89.38 99 ARG A CA 1
ATOM 804 C C . ARG A 1 99 ? 0.775 9.482 13.623 1.00 89.38 99 ARG A C 1
ATOM 806 O O . ARG A 1 99 ? 0.688 10.649 13.991 1.00 89.38 99 ARG A O 1
ATOM 813 N N . GLN A 1 100 ? 1.916 8.805 13.633 1.00 91.62 100 GLN A N 1
ATOM 814 C CA . GLN A 1 100 ? 3.203 9.418 13.906 1.00 91.62 100 GLN A CA 1
ATOM 815 C C . GLN A 1 100 ? 3.790 9.972 12.607 1.00 91.62 100 GLN A C 1
ATOM 817 O O . GLN A 1 100 ? 3.262 9.747 11.517 1.00 91.62 100 GLN A O 1
ATOM 822 N N . ASN A 1 101 ? 4.904 10.690 12.728 1.00 90.81 101 ASN A N 1
ATOM 823 C CA . ASN A 1 101 ? 5.613 11.202 11.564 1.00 90.81 101 ASN A CA 1
ATOM 824 C C . ASN A 1 101 ? 6.074 10.061 10.642 1.00 90.81 101 ASN A C 1
ATOM 826 O O . ASN A 1 101 ? 6.401 8.969 11.111 1.00 90.81 101 ASN A O 1
ATOM 830 N N . GLU A 1 102 ? 6.178 10.346 9.342 1.00 90.06 102 GLU A N 1
ATOM 831 C CA . GLU A 1 102 ? 6.590 9.385 8.305 1.00 90.06 102 GLU A CA 1
ATOM 832 C C . GLU A 1 102 ? 7.921 8.684 8.624 1.00 90.06 102 GLU A C 1
ATOM 834 O O . GLU A 1 102 ? 8.133 7.529 8.258 1.00 90.06 102 GLU A O 1
ATOM 839 N N . GLN A 1 103 ? 8.827 9.345 9.355 1.00 89.69 103 GLN A N 1
ATOM 840 C CA . GLN A 1 103 ? 10.107 8.757 9.760 1.00 89.69 103 GLN A CA 1
ATOM 841 C C . GLN A 1 103 ? 9.950 7.570 10.722 1.00 89.69 103 GLN A C 1
ATOM 843 O O . GLN A 1 103 ? 10.841 6.716 10.757 1.00 89.69 103 GLN A O 1
ATOM 848 N N . SER A 1 104 ? 8.844 7.517 11.469 1.00 88.88 104 SER A N 1
ATOM 849 C CA . SER A 1 104 ? 8.500 6.443 12.406 1.00 88.88 104 SER A CA 1
ATOM 850 C C . SER A 1 104 ? 7.776 5.274 11.737 1.00 88.88 104 SER A C 1
ATOM 852 O O . SER A 1 104 ? 7.470 4.285 12.403 1.00 88.88 1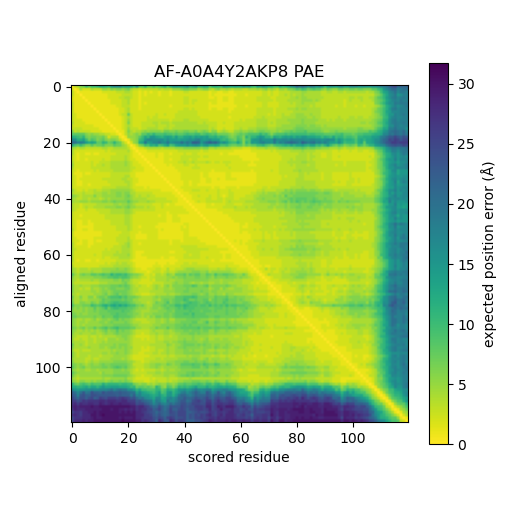04 SER A O 1
ATOM 854 N N . TRP A 1 105 ? 7.452 5.374 10.445 1.00 93.06 105 TRP A N 1
ATOM 855 C CA . TRP A 1 105 ? 6.721 4.319 9.754 1.00 93.06 105 TRP A CA 1
ATOM 856 C C . TRP A 1 105 ? 7.590 3.071 9.541 1.00 93.06 105 TRP A C 1
ATOM 858 O O . TRP A 1 105 ? 8.815 3.178 9.407 1.00 93.06 105 TRP A O 1
ATOM 868 N N . PRO A 1 106 ? 6.972 1.876 9.476 1.00 91.12 106 PRO A N 1
ATOM 869 C CA . PRO A 1 106 ? 7.681 0.633 9.217 1.00 91.12 106 PRO A CA 1
ATOM 870 C C . PRO A 1 106 ? 8.457 0.696 7.902 1.00 91.12 106 PRO A C 1
ATOM 872 O O . PRO A 1 106 ? 7.909 1.003 6.843 1.00 91.12 106 PRO A O 1
ATOM 875 N N . LYS A 1 107 ? 9.742 0.353 7.958 1.00 85.50 107 LYS A N 1
ATOM 876 C CA . LYS A 1 107 ? 10.599 0.241 6.776 1.00 85.50 107 LYS A CA 1
ATOM 877 C C . LYS A 1 107 ? 10.818 -1.231 6.473 1.00 85.50 107 LYS A C 1
ATOM 879 O O . LYS A 1 107 ? 11.041 -2.021 7.386 1.00 85.50 107 LYS A O 1
ATOM 884 N N . ILE A 1 108 ? 10.767 -1.602 5.195 1.00 80.62 108 ILE A N 1
ATOM 885 C CA . ILE A 1 108 ? 11.249 -2.923 4.790 1.00 80.62 108 ILE A CA 1
ATOM 886 C C . ILE A 1 108 ? 12.759 -2.938 5.014 1.00 80.62 108 ILE A C 1
ATOM 888 O O . ILE A 1 108 ? 13.482 -2.113 4.448 1.00 80.62 108 ILE A O 1
ATOM 892 N N . GLU A 1 109 ? 13.233 -3.871 5.835 1.00 65.06 109 GLU A N 1
ATOM 893 C CA . GLU A 1 109 ? 14.656 -4.173 5.896 1.00 65.06 109 GLU A CA 1
ATOM 894 C C . GLU A 1 109 ? 15.110 -4.604 4.505 1.00 65.06 109 GLU A C 1
ATOM 896 O O . GLU A 1 109 ? 14.546 -5.528 3.915 1.00 65.06 109 GLU A O 1
ATOM 901 N N . LYS A 1 110 ? 16.115 -3.915 3.952 1.00 55.91 110 LYS A N 1
ATOM 902 C CA . LYS A 1 110 ? 16.701 -4.326 2.678 1.00 55.91 110 LYS A CA 1
ATOM 903 C C . LYS A 1 110 ? 17.136 -5.785 2.837 1.00 55.91 110 LYS A C 1
ATOM 905 O O . LYS A 1 110 ? 17.901 -6.055 3.769 1.00 55.91 110 LYS A O 1
ATOM 910 N N . PRO A 1 111 ? 16.678 -6.716 1.980 1.00 51.22 111 PRO A N 1
ATOM 911 C CA . PRO A 1 111 ? 17.196 -8.070 2.030 1.00 51.22 111 PRO A CA 1
ATOM 912 C C . PRO A 1 111 ? 18.720 -7.984 1.945 1.00 51.22 111 PRO A C 1
ATOM 914 O O . PRO A 1 111 ? 19.260 -7.226 1.133 1.00 51.22 111 PRO A O 1
ATOM 917 N N . LYS A 1 112 ? 19.419 -8.709 2.824 1.00 39.34 112 LYS A N 1
ATOM 918 C CA . LYS A 1 112 ? 20.862 -8.917 2.692 1.00 39.34 112 LYS A CA 1
ATOM 919 C C . LYS A 1 112 ? 21.050 -9.710 1.404 1.00 39.34 112 LYS A C 1
ATOM 921 O O . LYS A 1 112 ? 20.934 -10.928 1.418 1.00 39.34 112 LYS A O 1
ATOM 926 N N . VAL A 1 113 ? 21.221 -9.014 0.283 1.00 45.38 113 VAL A N 1
ATOM 927 C CA . VAL A 1 113 ? 21.429 -9.650 -1.016 1.00 45.38 113 VAL A CA 1
ATOM 928 C C . VAL A 1 113 ? 22.758 -10.390 -0.935 1.00 45.38 113 VAL A C 1
ATOM 930 O O . VAL A 1 113 ? 23.819 -9.772 -0.979 1.00 45.38 113 VAL A O 1
ATOM 933 N N . ASN A 1 114 ? 22.696 -11.711 -0.786 1.00 41.59 114 ASN A N 1
ATOM 934 C CA . ASN A 1 114 ? 23.776 -12.568 -1.240 1.00 41.59 114 ASN A CA 1
ATOM 935 C C . ASN A 1 114 ? 23.622 -12.662 -2.759 1.00 41.59 114 ASN A C 1
ATOM 937 O O . ASN A 1 114 ? 22.528 -12.917 -3.257 1.00 41.59 114 ASN A O 1
ATOM 941 N N . ASN A 1 115 ? 24.706 -12.435 -3.498 1.00 40.44 115 ASN A N 1
ATOM 942 C CA . ASN A 1 115 ? 24.730 -12.361 -4.967 1.00 40.44 115 ASN A CA 1
ATOM 943 C C . ASN A 1 115 ? 24.341 -13.673 -5.693 1.00 40.44 115 ASN A C 1
ATOM 945 O O . ASN A 1 115 ? 24.622 -13.810 -6.878 1.00 40.44 115 ASN A O 1
ATOM 949 N N . GLN A 1 116 ? 23.735 -14.645 -5.008 1.00 41.97 116 GLN A N 1
ATOM 950 C CA . GLN A 1 116 ? 23.399 -15.965 -5.541 1.00 41.97 116 GLN A CA 1
ATOM 951 C C . GLN A 1 116 ? 21.914 -16.137 -5.910 1.00 41.97 116 GLN A C 1
ATOM 953 O O . GLN A 1 116 ? 21.603 -17.074 -6.631 1.00 41.97 116 GLN A O 1
ATOM 958 N N . ASP A 1 117 ? 21.014 -15.223 -5.521 1.00 42.34 117 ASP A N 1
ATOM 959 C CA . ASP A 1 117 ? 19.556 -15.418 -5.690 1.00 42.34 117 ASP A CA 1
ATOM 960 C C . ASP A 1 117 ? 18.914 -14.578 -6.820 1.00 42.34 117 ASP A C 1
ATOM 962 O O . ASP A 1 117 ? 17.705 -14.350 -6.827 1.00 42.34 117 ASP A O 1
ATOM 966 N N . LEU A 1 118 ? 19.699 -14.069 -7.780 1.00 39.22 118 LEU A N 1
ATOM 967 C CA . LEU A 1 118 ? 19.204 -13.176 -8.848 1.00 39.22 118 LEU A CA 1
ATOM 968 C C . LEU A 1 118 ? 18.665 -13.879 -10.109 1.00 39.22 118 LEU A C 1
ATOM 970 O O . LEU A 1 118 ? 18.353 -13.198 -11.085 1.00 39.22 118 LEU A O 1
ATOM 974 N N . GLU A 1 119 ? 18.498 -15.199 -10.104 1.00 34.84 119 GLU A N 1
ATOM 975 C CA . GLU A 1 119 ? 17.962 -15.935 -11.256 1.00 34.84 119 GLU A CA 1
ATOM 976 C C . GLU A 1 119 ? 16.592 -16.555 -10.964 1.00 34.84 119 GLU A C 1
ATOM 978 O O . GLU A 1 119 ? 16.537 -17.729 -10.619 1.00 34.84 119 GLU A O 1
ATOM 983 N N . LEU A 1 120 ? 15.499 -15.792 -11.144 1.00 35.34 120 LEU A N 1
ATOM 984 C CA . LEU A 1 120 ? 14.159 -16.295 -11.526 1.00 35.34 120 LEU A CA 1
ATOM 985 C C . LEU A 1 120 ? 13.310 -15.221 -12.239 1.00 35.34 120 LEU A C 1
ATOM 987 O O . LEU A 1 120 ? 13.180 -14.095 -11.707 1.00 35.34 120 LEU A O 1
#

Organi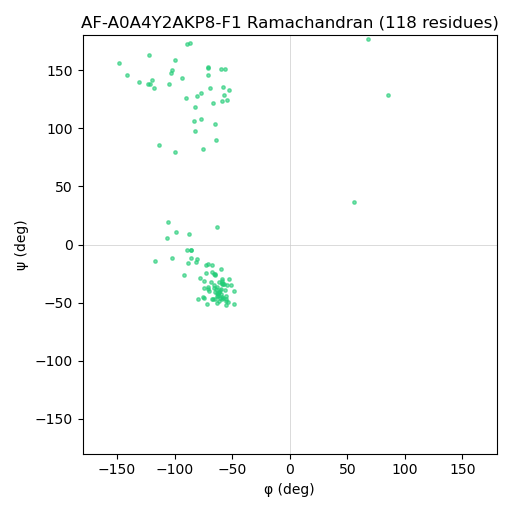sm: Araneus ventricosus (NCBI:txid182803)

Sequence (120 aa):
MGALLSGRLCDKVSKTLKFEKSCFFHTDSSIVYHWIQGEPARFKPFVKNRVGEIHRLTEPLKWNHCPGRENSADILSRGISVKELKSSELWWHGPPWLRQNEQSWPKIEKPKVNNQDLEL

Foldseek 3Di:
DVLLVVLVVLQVCCVVVVDDDPAAAEDQDPVLLVLLVDQLVPDDPVSSVSSVSSVVRDPNVSYAYDHLVQPLVVDPVVDDDPVVCVVDCCNPPGDPQVPPDPVSGDHPDDPPDDVPPPDD

Secondary structure (DSSP, 8-state):
-HHHHHHHHHHHHHHHHT------EEES-HHHHHHHHS-GGGS-HHHHHHHHHHHHHS-GGGEEE--GGG-HHHHHHH---HHHHHT-HHHHH--GGGGS-GGGS--PPPP---TT----

Radius of gyration: 16.25 Å; Cα contacts (8 Å, |Δi|>4): 101; chains: 1; bounding box: 44×35×38 Å

Mean predicted aligned error: 6.65 Å